Protein 1TTZ (pdb70)

Organism: Xanthomonas campestris pv. campestris (strain ATCC 33913 / DSM 3586 / NCPPB 528 / LMG 568 / P 25) (NCBI:txid190485)

Radius of gyration: 11.49 Å; Cα contacts (8 Å, |Δi|>4): 110; chains: 1; bounding box: 24×32×18 Å

Solvent-accessible surface area: 4529 Å² total

Structure (mmCIF, N/CA/C/O backbone):
data_1TTZ
#
_entry.id   1TTZ
#
_cell.length_a   61.690
_cell.length_b   61.690
_cell.length_c   39.043
_cell.angle_alpha   90.00
_cell.angle_beta   90.00
_cell.angle_gamma   120.00
#
_symmetry.space_group_name_H-M   'P 65'
#
loop_
_entity.id
_entity.type
_entity.pdbx_description
1 polymer 'conserved hypothetical protein'
2 water water
#
loop_
_atom_site.group_PDB
_atom_site.id
_atom_site.type_symbol
_atom_site.label_atom_id
_atom_site.label_alt_id
_atom_site.label_comp_id
_atom_site.label_asym_id
_atom_site.label_entity_id
_atom_site.label_seq_id
_atom_site.pdbx_PDB_ins_code
_atom_site.Cartn_x
_atom_site.Cartn_y
_atom_site.Cartn_z
_atom_site.occupancy
_atom_site.B_iso_or_equiv
_atom_site.auth_seq_id
_atom_site.auth_comp_id
_atom_site.auth_asym_id
_atom_site.auth_atom_id
_atom_site.pdbx_PDB_model_num
ATOM 1 N N . ALA A 1 2 ? 22.546 39.356 22.620 1.00 7.68 2 ALA A N 1
ATOM 2 C CA . ALA A 1 2 ? 21.316 38.520 22.490 1.00 10.44 2 ALA A CA 1
ATOM 3 C C . ALA A 1 2 ? 20.898 37.918 23.827 1.00 9.92 2 ALA A C 1
ATOM 4 O O . ALA A 1 2 ? 21.728 37.680 24.704 1.00 12.06 2 ALA A O 1
ATOM 6 N N . LEU A 1 3 ? 19.602 37.672 23.972 1.00 8.50 3 LEU A N 1
ATOM 7 C CA . LEU A 1 3 ? 19.060 37.088 25.192 1.00 6.56 3 LEU A CA 1
ATOM 8 C C . LEU A 1 3 ? 18.869 35.592 24.984 1.00 6.86 3 LEU A C 1
ATOM 9 O O . LEU A 1 3 ? 18.903 35.110 23.855 1.00 6.03 3 LEU A O 1
ATOM 14 N N . THR A 1 4 ? 18.689 34.860 26.078 1.00 6.53 4 THR A N 1
ATOM 15 C CA . THR A 1 4 ? 18.444 33.430 25.998 1.00 4.82 4 THR A CA 1
ATOM 16 C C . THR A 1 4 ? 17.085 33.224 26.644 1.00 4.19 4 THR A C 1
ATOM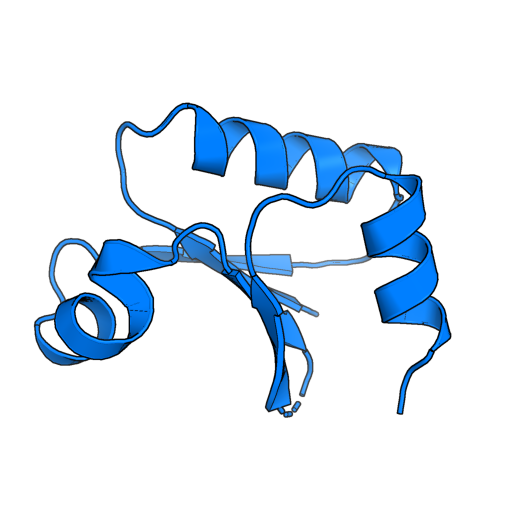 17 O O . THR A 1 4 ? 16.884 33.586 27.803 1.00 3.77 4 THR A O 1
ATOM 21 N N . LEU A 1 5 ? 16.144 32.670 25.893 1.00 2.52 5 LEU A N 1
ATOM 22 C CA . LEU A 1 5 ? 14.825 32.411 26.441 1.00 3.41 5 LEU A CA 1
ATOM 23 C C . LEU A 1 5 ? 14.666 30.924 26.710 1.00 4.80 5 LEU A C 1
ATOM 24 O O . LEU A 1 5 ? 14.550 30.124 25.780 1.00 4.81 5 LEU A O 1
ATOM 29 N N . TYR A 1 6 ? 14.687 30.547 27.981 1.00 5.03 6 TYR A N 1
ATOM 30 C CA . TYR A 1 6 ? 14.498 29.156 28.322 1.00 8.03 6 TYR A CA 1
ATOM 31 C C . TYR A 1 6 ? 12.993 28.913 28.340 1.00 9.24 6 TYR A C 1
ATOM 32 O O . TYR A 1 6 ? 12.243 29.621 29.017 1.00 8.31 6 TYR A O 1
ATOM 41 N N . GLN A 1 7 ? 12.552 27.933 27.565 1.00 10.05 7 GLN A N 1
ATOM 42 C CA . GLN A 1 7 ? 11.141 27.595 27.513 1.00 12.73 7 GLN A CA 1
ATOM 43 C C . GLN A 1 7 ? 10.953 26.109 27.262 1.00 13.78 7 GLN A C 1
ATOM 44 O O . GLN A 1 7 ? 11.920 25.372 27.083 1.00 11.59 7 GLN A O 1
ATOM 50 N N . ARG A 1 8 ? 9.704 25.665 27.285 1.00 15.97 8 ARG A N 1
ATOM 51 C CA . ARG A 1 8 ? 9.402 24.266 27.030 1.00 19.17 8 ARG A CA 1
ATOM 52 C C . ARG A 1 8 ? 8.366 24.248 25.921 1.00 20.00 8 ARG A C 1
ATOM 53 O O . ARG A 1 8 ? 7.663 25.239 25.711 1.00 19.24 8 ARG A O 1
ATOM 61 N N . ASP A 1 9 ? 8.274 23.132 25.207 1.00 23.14 9 ASP A N 1
ATOM 62 C CA . ASP A 1 9 ? 7.304 23.010 24.123 1.00 25.86 9 ASP A CA 1
ATOM 63 C C . ASP A 1 9 ? 5.880 22.918 24.657 1.00 24.60 9 ASP A C 1
ATOM 64 O O . ASP A 1 9 ? 5.651 22.435 25.766 1.00 24.61 9 ASP A O 1
ATOM 69 N N . ASP A 1 10 ? 4.929 23.383 23.854 1.00 24.17 10 ASP A N 1
ATOM 70 C CA . ASP A 1 10 ? 3.520 23.364 24.220 1.00 23.34 10 ASP A CA 1
ATOM 71 C C . ASP A 1 10 ? 3.275 24.047 25.568 1.00 21.89 10 ASP A C 1
ATOM 72 O O . ASP A 1 10 ? 2.953 23.390 26.561 1.00 20.93 10 ASP A O 1
ATOM 77 N N . CYS A 1 11 ? 3.441 25.368 25.593 1.00 19.22 1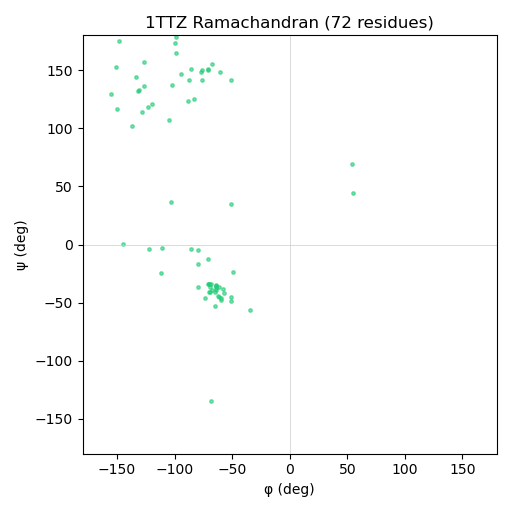1 CYS A N 1
ATOM 78 C CA . CYS A 1 11 ? 3.220 26.151 26.804 1.00 17.16 11 CYS A CA 1
ATOM 79 C C . CYS A 1 11 ? 2.761 27.558 26.444 1.00 16.56 11 CYS A C 1
ATOM 80 O O . CYS A 1 11 ? 3.493 28.321 25.813 1.00 17.38 11 CYS A O 1
ATOM 83 N N . HIS A 1 12 ? 1.541 27.891 26.848 1.00 14.09 12 HIS A N 1
ATOM 84 C CA . HIS A 1 12 ? 0.970 29.203 26.582 1.00 12.71 12 HIS A CA 1
ATOM 85 C C . HIS A 1 12 ? 1.787 30.327 27.230 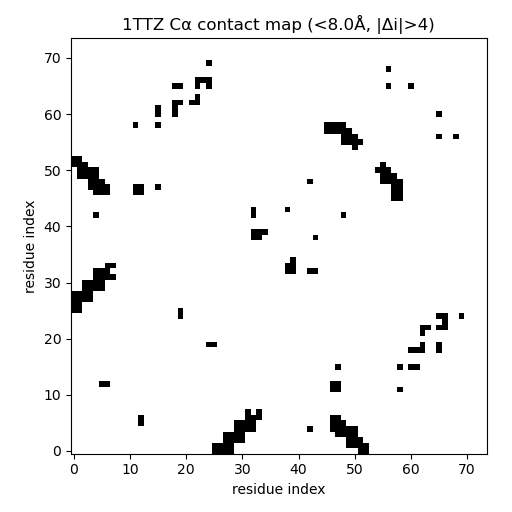1.00 11.04 12 HIS A C 1
ATOM 86 O O . HIS A 1 12 ? 1.916 31.411 26.663 1.00 11.65 12 HIS A O 1
ATOM 93 N N . LEU A 1 13 ? 2.331 30.072 28.416 1.00 8.96 13 LEU A N 1
ATOM 94 C CA . LEU A 1 13 ? 3.128 31.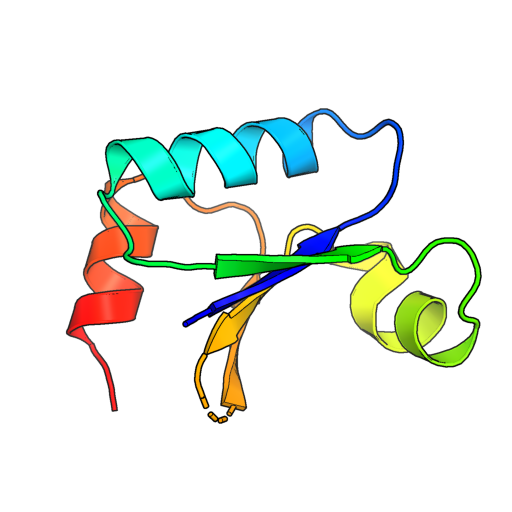089 29.108 1.00 8.06 13 LEU A CA 1
ATOM 95 C C . LEU A 1 13 ? 4.383 31.410 28.310 1.00 6.41 13 LEU A C 1
ATOM 96 O O . LEU A 1 13 ? 4.799 32.566 28.227 1.00 5.25 13 LEU A O 1
ATOM 101 N N . CYS A 1 14 ? 4.982 30.378 27.723 1.00 6.40 14 CYS A N 1
ATOM 102 C CA . CYS A 1 14 ? 6.181 30.554 26.918 1.00 7.75 14 CYS A CA 1
ATOM 103 C C . CYS A 1 14 ? 5.863 31.335 25.648 1.00 7.12 14 CYS A C 1
ATOM 104 O O . CYS A 1 14 ? 6.644 32.181 25.223 1.00 5.83 14 CYS A O 1
ATOM 107 N N . ASP A 1 15 ? 4.714 31.056 25.041 1.00 8.17 15 ASP A N 1
ATOM 108 C CA . ASP A 1 15 ? 4.329 31.775 23.835 1.00 7.72 15 ASP A CA 1
ATOM 109 C C . ASP A 1 15 ? 4.137 33.241 24.172 1.00 7.20 15 ASP A C 1
ATOM 110 O O . ASP A 1 15 ? 4.435 34.110 23.362 1.00 7.53 15 ASP A O 1
ATOM 115 N N . GLN A 1 16 ? 3.635 33.510 25.375 1.00 8.28 16 GLN A N 1
ATOM 116 C CA . GLN A 1 16 ? 3.413 34.885 25.813 1.00 7.45 16 GLN A CA 1
ATOM 117 C C . GLN A 1 16 ? 4.733 35.617 26.032 1.00 8.07 16 GLN A C 1
ATOM 118 O O . GLN A 1 16 ? 4.823 36.824 25.810 1.00 6.07 16 GLN A O 1
ATOM 124 N N . ALA A 1 17 ? 5.754 34.889 26.483 1.00 7.35 17 ALA A N 1
ATOM 125 C CA . ALA A 1 17 ? 7.064 35.496 26.703 1.00 5.91 17 ALA A CA 1
ATOM 126 C C . ALA A 1 17 ? 7.589 35.937 25.340 1.00 6.59 17 ALA A C 1
ATOM 127 O O . ALA A 1 17 ? 8.166 37.010 25.198 1.00 6.98 17 ALA A O 1
ATOM 129 N N . VAL A 1 18 ? 7.375 35.101 24.334 1.00 6.50 18 VAL A N 1
ATOM 130 C CA . VAL A 1 18 ? 7.822 35.425 22.990 1.00 6.63 18 VAL A CA 1
ATOM 131 C C . VAL A 1 18 ? 7.209 36.755 22.534 1.00 7.31 18 VAL A C 1
ATOM 132 O O . VAL A 1 18 ? 7.893 37.586 21.937 1.00 4.45 18 VAL A O 1
ATOM 136 N N . GLU A 1 19 ? 5.925 36.959 22.827 1.00 8.13 19 GLU A N 1
ATOM 137 C CA . GLU A 1 19 ? 5.249 38.193 22.440 1.00 7.24 19 GLU A CA 1
ATOM 138 C C . GLU A 1 19 ? 5.764 39.373 23.256 1.00 8.47 19 GLU A C 1
ATOM 139 O O . GLU A 1 19 ? 5.838 40.497 22.753 1.00 6.94 19 GLU A O 1
ATOM 145 N N . ALA A 1 20 ? 6.115 39.121 24.515 1.00 8.09 20 ALA A N 1
ATOM 146 C CA . ALA A 1 20 ? 6.633 40.176 25.377 1.00 7.64 20 ALA A CA 1
ATOM 147 C C . ALA A 1 20 ? 7.960 40.673 24.802 1.00 7.83 20 ALA A C 1
ATOM 148 O O . ALA A 1 20 ? 8.258 41.863 24.850 1.00 7.49 20 ALA A O 1
ATOM 150 N N . LEU A 1 21 ? 8.758 39.751 24.266 1.00 6.93 21 LEU A N 1
ATOM 151 C CA . LEU A 1 21 ? 10.036 40.114 23.669 1.00 5.88 21 LEU A CA 1
ATOM 152 C C . LEU A 1 21 ? 9.831 41.011 22.459 1.00 5.41 21 LEU A C 1
ATOM 153 O O . LEU A 1 21 ? 10.618 41.916 22.213 1.00 4.61 21 LEU A O 1
ATOM 158 N N . ALA A 1 22 ? 8.768 40.754 21.706 1.00 6.44 22 ALA A N 1
ATOM 159 C CA . ALA A 1 22 ? 8.464 41.548 20.517 1.00 6.71 22 ALA A CA 1
ATOM 160 C C . ALA A 1 22 ? 7.931 42.922 20.894 1.00 7.35 22 ALA A C 1
ATOM 161 O O . ALA A 1 22 ? 8.359 43.937 20.342 1.00 10.38 22 ALA A O 1
ATOM 163 N N . GLN A 1 23 ? 6.999 42.956 21.842 1.00 5.80 23 GLN A N 1
ATOM 164 C CA . GLN A 1 23 ? 6.400 44.218 22.260 1.00 7.38 23 GLN A CA 1
ATOM 165 C C . GLN A 1 23 ? 7.352 45.138 23.012 1.00 7.34 23 GLN A C 1
ATOM 166 O O . GLN A 1 23 ? 7.290 46.355 22.855 1.00 6.38 23 GLN A O 1
ATOM 172 N N . ALA A 1 24 ? 8.224 44.562 23.833 1.00 6.22 24 ALA A N 1
ATOM 173 C CA . ALA A 1 24 ? 9.196 45.357 24.574 1.00 7.70 24 ALA A CA 1
ATOM 174 C C . ALA A 1 24 ? 10.342 45.704 23.629 1.00 8.32 24 ALA A C 1
ATOM 175 O O . ALA A 1 24 ? 11.253 46.451 23.983 1.00 9.69 24 ALA A O 1
ATOM 177 N N . ARG A 1 25 ? 10.282 45.153 22.420 1.00 8.52 25 ARG A N 1
ATOM 178 C CA . ARG A 1 25 ? 11.308 45.377 21.413 1.00 9.47 25 ARG A CA 1
ATOM 179 C C . ARG A 1 25 ? 12.677 45.001 21.964 1.00 10.08 25 ARG A C 1
ATOM 180 O O . ARG A 1 25 ? 13.657 45.735 21.810 1.00 8.70 25 ARG A O 1
ATOM 188 N N . ALA A 1 26 ? 12.728 43.859 22.640 1.00 9.23 26 ALA A N 1
ATOM 189 C CA . ALA A 1 26 ? 13.981 43.375 23.176 1.00 10.56 26 ALA A CA 1
ATOM 190 C C . ALA A 1 26 ? 14.746 43.056 21.902 1.00 12.46 26 ALA A C 1
ATOM 191 O O . ALA A 1 26 ? 14.137 42.817 20.859 1.00 16.05 26 ALA A O 1
ATOM 193 N N . GLY A 1 27 ? 16.066 43.061 21.958 1.00 11.72 27 GLY A N 1
ATOM 194 C CA . GLY A 1 27 ? 16.809 42.781 20.743 1.00 14.13 27 GLY A CA 1
ATOM 195 C C . GLY A 1 27 ? 16.681 41.351 20.252 1.00 13.29 27 GLY A C 1
ATOM 196 O O . GLY A 1 27 ? 15.595 40.768 20.205 1.00 11.74 27 GLY A O 1
ATOM 197 N N . ALA A 1 28 ? 17.821 40.788 19.880 1.00 11.44 28 ALA A N 1
ATOM 198 C CA . ALA A 1 28 ? 17.880 39.422 19.397 1.00 8.72 28 ALA A CA 1
ATOM 199 C C . ALA A 1 28 ? 17.794 38.495 20.593 1.00 6.40 28 ALA A C 1
ATOM 200 O O . ALA A 1 28 ? 18.233 38.839 21.681 1.00 7.33 28 ALA A O 1
ATOM 202 N N . PHE A 1 29 ? 17.201 37.328 20.400 1.00 5.98 29 PHE A N 1
ATOM 203 C CA . PHE A 1 29 ? 17.134 36.354 21.474 1.00 6.23 29 PHE A CA 1
ATOM 204 C C . PHE A 1 29 ? 17.093 34.972 20.846 1.00 7.16 29 PHE A C 1
ATOM 205 O O . PHE A 1 29 ? 16.635 34.817 19.710 1.00 5.83 29 PHE A O 1
ATOM 213 N N . PHE A 1 30 ? 17.585 33.976 21.575 1.00 5.61 30 PHE A N 1
ATOM 214 C CA . PHE A 1 30 ? 17.575 32.608 21.076 1.00 8.03 30 PHE A CA 1
ATOM 215 C C . PHE A 1 30 ? 16.911 31.715 22.107 1.00 8.69 30 PHE A C 1
ATOM 216 O O . PHE A 1 30 ? 17.170 31.835 23.303 1.00 8.01 30 PHE A O 1
ATOM 224 N N . SER A 1 31 ? 16.054 30.822 21.637 1.00 7.44 31 SER A N 1
ATOM 225 C CA . SER A 1 31 ? 15.347 29.908 22.515 1.00 7.81 31 SER A CA 1
ATOM 226 C C . SER A 1 31 ? 16.133 28.638 22.795 1.00 7.79 31 SER A C 1
ATOM 227 O O . SER A 1 31 ? 16.805 28.101 21.921 1.00 8.92 31 SER A O 1
ATOM 230 N N . VAL A 1 32 ? 16.046 28.176 24.034 1.00 8.12 32 VAL A N 1
ATOM 231 C CA . VAL A 1 32 ? 16.675 26.937 24.450 1.00 7.58 32 VAL A CA 1
ATOM 232 C C . VAL A 1 32 ? 15.541 26.172 25.114 1.00 8.39 32 VAL A C 1
ATOM 233 O O . VAL A 1 32 ? 15.006 26.608 26.128 1.00 8.99 32 VAL A O 1
ATOM 237 N N . PHE A 1 33 ? 15.150 25.055 24.511 1.00 10.11 33 PHE A N 1
ATOM 238 C CA . PHE A 1 33 ? 14.075 24.224 25.039 1.00 12.79 33 PHE A CA 1
ATOM 239 C C . PHE A 1 33 ? 14.617 23.210 26.030 1.00 13.13 33 PHE A C 1
ATOM 240 O O . PHE A 1 33 ? 15.490 22.415 25.700 1.00 15.41 33 PHE A O 1
ATOM 248 N N . ILE A 1 34 ? 14.075 23.240 27.242 1.00 13.20 34 ILE A N 1
ATOM 249 C CA . ILE A 1 34 ? 14.515 22.375 28.332 1.00 13.76 34 ILE A CA 1
ATOM 250 C C . ILE A 1 34 ? 13.980 20.950 28.293 1.00 16.09 34 ILE A C 1
ATOM 251 O O . ILE A 1 34 ? 14.506 20.069 28.967 1.00 16.92 34 ILE A O 1
ATOM 256 N N . ASP A 1 35 ? 12.929 20.739 27.514 1.00 19.83 35 ASP A N 1
ATOM 257 C CA . ASP A 1 35 ? 12.279 19.440 27.405 1.00 24.32 35 ASP A CA 1
ATOM 258 C C . ASP A 1 35 ? 13.158 18.197 27.494 1.00 25.98 35 ASP A C 1
ATOM 259 O O . ASP A 1 35 ? 12.942 17.345 28.353 1.00 27.66 35 ASP A O 1
ATOM 264 N N . ASP A 1 36 ? 14.158 18.090 26.632 1.00 27.79 36 ASP A N 1
ATOM 265 C CA . ASP A 1 36 ? 15.005 16.903 26.649 1.00 31.19 36 ASP A CA 1
ATOM 266 C C . ASP A 1 36 ? 16.369 17.082 27.301 1.00 31.47 36 ASP A C 1
ATOM 267 O O . ASP A 1 36 ? 17.358 16.501 26.858 1.00 32.24 36 ASP A O 1
ATOM 272 N N . ASP A 1 37 ? 16.414 17.884 28.360 1.00 30.56 37 ASP A N 1
ATOM 273 C CA . ASP A 1 37 ? 17.652 18.133 29.082 1.00 28.66 37 ASP A CA 1
ATOM 274 C C . ASP A 1 37 ? 17.333 18.083 30.569 1.00 27.28 37 ASP A C 1
ATOM 275 O O . ASP A 1 37 ? 16.783 19.027 31.130 1.00 27.61 37 ASP A O 1
ATOM 280 N N . ALA A 1 38 ? 17.672 16.966 31.198 1.00 24.59 38 ALA A N 1
ATOM 281 C CA . ALA A 1 38 ? 17.413 16.773 32.619 1.00 21.98 38 ALA A CA 1
ATOM 282 C C . ALA A 1 38 ? 17.917 17.935 33.464 1.00 19.35 38 ALA A C 1
ATOM 283 O O . ALA A 1 38 ? 17.206 18.415 34.343 1.00 18.99 38 ALA A O 1
ATOM 285 N N . ALA A 1 39 ? 19.134 18.395 33.188 1.00 16.13 39 AL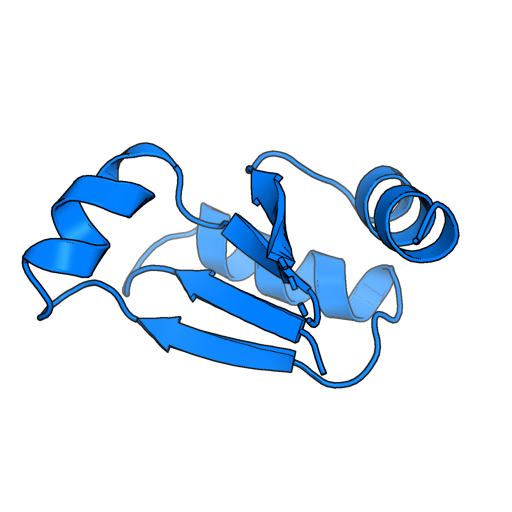A A N 1
ATOM 286 C CA . ALA A 1 39 ? 19.718 19.500 33.940 1.00 15.45 39 ALA A CA 1
ATOM 287 C C . ALA A 1 39 ? 18.905 20.793 33.807 1.00 15.69 39 ALA A C 1
ATOM 288 O O . ALA A 1 39 ? 18.654 21.486 34.799 1.00 14.69 39 ALA A O 1
ATOM 290 N N . LEU A 1 40 ? 18.498 21.120 32.583 1.00 13.42 40 LEU A N 1
ATOM 291 C CA . LEU A 1 40 ? 17.712 22.324 32.351 1.00 12.12 40 LEU A CA 1
ATOM 292 C C . LEU A 1 40 ? 16.317 22.153 32.936 1.00 11.18 40 LEU A C 1
ATOM 293 O O . LEU A 1 40 ? 15.716 23.108 33.429 1.00 8.23 40 LEU A O 1
ATOM 298 N N . GLU A 1 41 ? 15.804 20.929 32.879 1.00 10.60 41 GLU A N 1
ATOM 299 C CA . GLU A 1 41 ? 14.483 20.640 33.419 1.00 11.13 41 GLU A CA 1
ATOM 300 C C . GLU A 1 41 ? 14.434 20.891 34.920 1.00 8.83 41 GLU A C 1
ATOM 301 O O . GLU A 1 41 ? 13.485 21.488 35.423 1.00 6.66 41 GLU A O 1
ATOM 307 N N . SER A 1 42 ? 15.458 20.435 35.634 1.00 6.30 42 SER A N 1
ATOM 308 C CA . SER A 1 42 ? 15.486 20.604 37.084 1.00 8.18 42 SER A CA 1
ATOM 309 C C . SER A 1 42 ? 15.722 22.055 37.485 1.00 6.83 42 SER A C 1
ATOM 310 O O . SER A 1 42 ? 15.191 22.523 38.495 1.00 6.16 42 SER A O 1
ATOM 313 N N . ALA A 1 43 ? 16.505 22.764 36.679 1.00 6.66 43 ALA A N 1
ATOM 314 C CA . ALA A 1 43 ? 16.827 24.158 36.943 1.00 8.59 43 ALA A CA 1
ATOM 315 C C . ALA A 1 43 ? 15.725 25.139 36.547 1.00 9.21 43 ALA A C 1
ATOM 316 O O . ALA A 1 43 ? 15.522 26.138 37.233 1.00 9.28 43 ALA A O 1
ATOM 318 N N . TYR A 1 44 ? 15.021 24.869 35.449 1.00 9.23 44 TYR A N 1
ATOM 319 C CA . TYR A 1 44 ? 13.968 25.778 34.990 1.0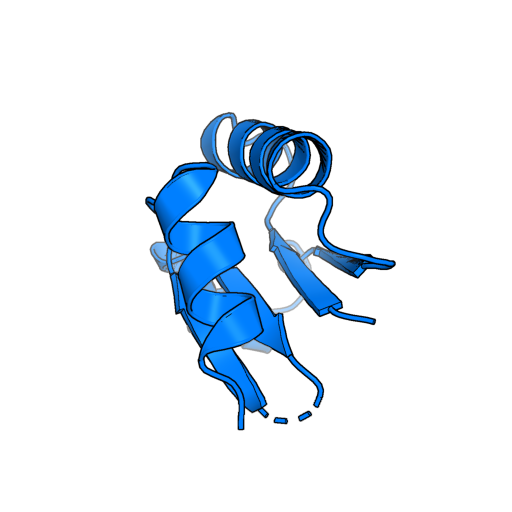0 8.74 44 TYR A CA 1
ATOM 320 C C . TYR A 1 44 ? 12.567 25.176 34.861 1.00 8.85 44 TYR A C 1
ATOM 321 O O . TYR A 1 44 ? 11.616 25.895 34.554 1.00 8.38 44 TYR A O 1
ATOM 330 N N . GLY A 1 45 ? 12.448 23.871 35.092 1.00 6.96 45 GLY A N 1
ATOM 331 C CA . GLY A 1 45 ? 11.177 23.169 34.963 1.00 8.82 45 GLY A CA 1
ATOM 332 C C . GLY A 1 45 ? 9.927 23.715 35.632 1.00 11.53 45 GLY A C 1
ATOM 333 O O . GLY A 1 45 ? 8.813 23.404 35.202 1.00 14.64 45 GLY A O 1
ATOM 334 N N . LEU A 1 46 ? 10.100 24.507 36.684 1.00 11.57 46 LEU A N 1
ATOM 335 C CA . LEU A 1 46 ? 8.973 25.103 37.402 1.00 12.00 46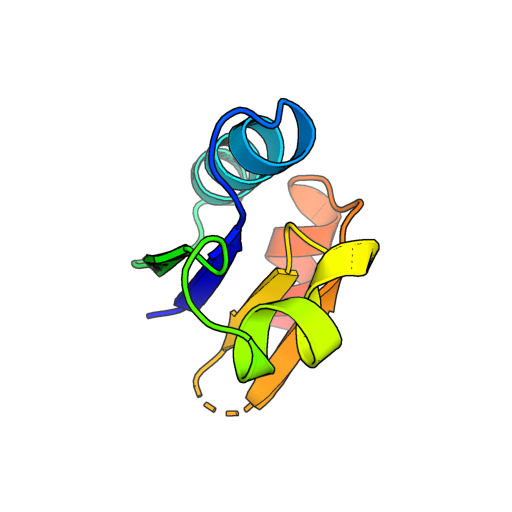 LEU A CA 1
ATOM 336 C C . LEU A 1 46 ? 8.927 26.619 37.180 1.00 11.27 46 LEU A C 1
ATOM 337 O O . LEU A 1 46 ? 8.004 27.290 37.641 1.00 11.91 46 LEU A O 1
ATOM 342 N N . ARG A 1 47 ? 9.915 27.147 36.462 1.00 8.60 47 ARG A N 1
ATOM 343 C CA . ARG A 1 47 ? 10.017 28.589 36.240 1.00 8.07 47 ARG A CA 1
ATOM 344 C C . ARG A 1 47 ? 9.780 29.107 34.821 1.00 7.86 47 ARG A C 1
ATOM 345 O O . ARG A 1 47 ? 9.427 30.274 34.649 1.00 6.89 47 ARG A O 1
ATOM 353 N N . VAL A 1 48 ? 9.984 28.263 33.812 1.00 6.78 48 VAL A N 1
ATOM 354 C CA . VAL A 1 48 ? 9.803 28.680 32.421 1.00 5.56 48 VAL A CA 1
ATOM 355 C C . VAL A 1 48 ? 8.451 29.351 32.161 1.00 6.12 48 VAL A C 1
ATOM 356 O O . VAL A 1 48 ? 7.419 28.944 32.701 1.00 6.09 48 VAL A O 1
ATOM 360 N N . PRO A 1 49 ? 8.439 30.390 31.316 1.00 4.11 49 PRO A N 1
ATOM 361 C CA . PRO A 1 49 ? 9.579 30.969 30.601 1.00 5.09 49 PRO A CA 1
ATOM 362 C C . PRO A 1 49 ? 10.494 31.832 31.470 1.00 6.98 49 PRO A C 1
ATOM 363 O O . PRO A 1 49 ? 10.031 32.580 32.336 1.00 6.67 49 PRO A O 1
ATOM 367 N N . VAL A 1 50 ? 11.795 31.726 31.217 1.00 6.62 50 VAL A N 1
ATOM 368 C CA . VAL A 1 50 ? 12.800 32.491 31.947 1.00 6.09 50 VAL A CA 1
ATOM 369 C C . VAL A 1 50 ? 13.763 33.135 30.954 1.00 4.94 50 VAL A C 1
ATOM 370 O O . VAL A 1 50 ? 14.250 32.475 30.040 1.00 4.06 50 VAL A O 1
ATOM 374 N N . LEU A 1 51 ? 14.021 34.425 31.128 1.00 6.36 51 LEU A N 1
ATOM 375 C CA . LEU A 1 51 ? 14.938 35.151 30.254 1.00 7.11 51 LEU A CA 1
ATOM 376 C C . LEU A 1 51 ? 16.285 35.332 30.946 1.00 7.38 51 LEU A C 1
ATOM 377 O O . LEU A 1 51 ? 16.339 35.659 32.131 1.00 7.11 51 LEU A O 1
ATOM 382 N N . ARG A 1 52 ? 17.371 35.122 30.212 1.00 6.67 52 ARG A N 1
ATOM 383 C CA . ARG A 1 52 ? 18.701 35.278 30.788 1.00 7.12 52 ARG A CA 1
ATOM 384 C C . ARG A 1 52 ? 19.536 36.144 29.846 1.00 6.75 52 ARG A C 1
ATOM 385 O O . ARG A 1 52 ? 19.533 35.921 28.636 1.00 4.95 52 ARG A O 1
ATOM 393 N N . ASP A 1 53 ? 20.234 37.143 30.382 1.00 7.92 53 ASP A N 1
ATOM 394 C CA . ASP A 1 53 ? 21.052 37.985 29.521 1.00 7.57 53 ASP A CA 1
ATOM 395 C C . ASP A 1 53 ? 22.521 37.581 29.576 1.00 8.79 53 ASP A C 1
ATOM 396 O O . ASP A 1 53 ? 22.908 36.722 30.365 1.00 8.37 53 ASP A O 1
ATOM 401 N N . PRO A 1 54 ? 23.359 38.185 28.723 1.00 12.42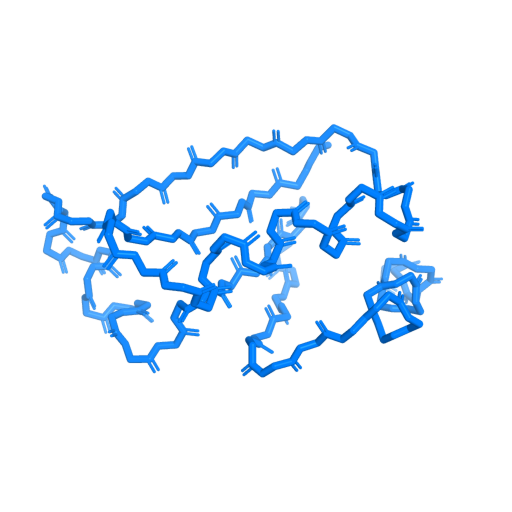 54 PRO A N 1
ATOM 402 C CA . PRO A 1 54 ? 24.790 37.857 28.700 1.00 14.54 54 PRO A CA 1
ATOM 403 C C . PRO A 1 54 ? 25.462 37.903 30.072 1.00 16.95 54 PRO A C 1
ATOM 404 O O . PRO A 1 54 ? 26.305 37.062 30.384 1.00 18.20 54 PRO A O 1
ATOM 416 N N . GLY A 1 56 ? 24.253 37.137 32.786 1.00 17.66 56 GLY A N 1
ATOM 417 C CA . GLY A 1 56 ? 23.832 36.041 33.632 1.00 14.69 56 GLY A CA 1
ATOM 418 C C . GLY A 1 56 ? 22.617 36.384 34.471 1.00 12.96 56 GLY A C 1
ATOM 419 O O . GLY A 1 56 ? 22.164 35.558 35.260 1.00 13.75 56 GLY A O 1
ATOM 420 N N . ARG A 1 57 ? 22.093 37.599 34.321 1.00 11.28 57 ARG A N 1
ATOM 421 C CA . ARG A 1 57 ? 20.906 38.003 35.070 1.00 10.69 57 ARG A CA 1
ATOM 422 C C . ARG A 1 57 ? 19.724 37.241 34.509 1.00 8.87 57 ARG A C 1
ATOM 423 O O . ARG A 1 57 ? 19.705 36.908 33.327 1.00 10.46 57 ARG A O 1
ATOM 431 N N . GLU A 1 58 ? 18.737 36.966 35.348 1.00 7.04 58 GLU A N 1
ATOM 432 C CA . GLU A 1 58 ? 17.563 36.240 34.897 1.00 6.79 58 GLU A CA 1
ATOM 433 C C . GLU A 1 58 ? 16.250 36.875 35.350 1.00 8.64 58 GLU A C 1
ATOM 434 O O . GLU A 1 58 ? 16.152 37.441 36.441 1.00 5.36 58 GLU A O 1
ATOM 440 N N . LEU A 1 59 ? 15.254 36.796 34.473 1.00 8.24 59 LEU A N 1
ATOM 441 C CA . LEU A 1 59 ? 13.927 37.343 34.725 1.00 7.66 59 LEU A CA 1
ATOM 442 C C . LEU A 1 59 ? 12.953 36.182 34.575 1.00 7.84 59 LEU A C 1
ATOM 443 O O . LEU A 1 59 ? 12.851 35.594 33.494 1.00 7.27 59 LEU A O 1
ATOM 448 N N . ASP A 1 60 ? 12.249 35.849 35.652 1.00 8.17 60 ASP A N 1
ATOM 449 C CA . ASP A 1 60 ? 11.297 34.742 35.629 1.00 8.25 60 ASP A CA 1
ATOM 450 C C . ASP A 1 60 ? 9.876 35.200 35.343 1.00 7.93 60 ASP A C 1
ATOM 451 O O . ASP A 1 60 ? 9.481 36.290 35.737 1.00 7.21 60 ASP A O 1
ATOM 456 N N . TRP A 1 61 ? 9.113 34.357 34.652 1.00 7.62 61 TRP A N 1
ATOM 457 C CA . TRP A 1 61 ? 7.724 34.659 34.355 1.00 6.93 61 TRP A CA 1
ATOM 458 C C . TRP A 1 61 ? 7.023 34.815 35.709 1.00 7.51 61 TRP A C 1
ATOM 459 O O . TRP A 1 61 ? 7.405 34.168 36.686 1.00 7.42 61 TRP A O 1
ATOM 470 N N . PRO A 1 62 ? 5.990 35.669 35.792 1.00 7.44 62 PRO A N 1
ATOM 471 C CA . PRO A 1 62 ? 5.422 36.499 34.731 1.00 6.68 62 PRO A CA 1
ATOM 472 C C . PRO A 1 62 ? 6.111 37.845 34.525 1.00 6.00 62 PRO A C 1
ATOM 473 O O . PRO A 1 62 ? 6.674 38.429 35.452 1.00 5.30 62 PRO A O 1
ATOM 477 N N . PHE A 1 63 ? 6.053 38.321 33.290 1.00 5.71 63 PHE A N 1
ATOM 478 C CA . PHE A 1 63 ? 6.587 39.622 32.933 1.00 6.20 63 PHE A CA 1
ATOM 479 C C . PHE A 1 63 ? 5.886 40.168 31.698 1.00 6.76 63 PHE A C 1
ATOM 480 O O . PHE A 1 63 ? 5.741 39.470 30.695 1.00 6.92 63 PHE A O 1
ATOM 488 N N . ASP A 1 64 ? 5.419 41.408 31.788 1.00 6.31 64 ASP A N 1
ATOM 489 C CA . ASP A 1 64 ? 4.766 42.052 30.656 1.00 7.64 64 ASP A CA 1
ATOM 490 C C . ASP A 1 64 ? 5.791 42.949 29.964 1.00 8.96 64 ASP A C 1
ATOM 491 O O . ASP A 1 64 ? 6.936 43.051 30.419 1.00 8.37 64 ASP A O 1
ATOM 496 N N . ALA A 1 65 ? 5.383 43.599 28.877 1.00 7.33 65 ALA A N 1
ATOM 497 C CA . ALA A 1 65 ? 6.280 44.468 28.122 1.00 8.21 65 ALA A CA 1
ATOM 498 C C . ALA A 1 65 ? 7.017 45.499 28.974 1.00 8.40 65 ALA A C 1
ATOM 499 O O . ALA A 1 65 ? 8.233 45.649 28.857 1.00 9.60 65 ALA A O 1
ATOM 501 N N . PRO A 1 66 ? 6.296 46.234 29.839 1.00 8.55 66 PRO A N 1
ATOM 502 C CA . PRO A 1 66 ? 7.016 47.219 30.650 1.00 8.17 66 PRO A CA 1
ATOM 503 C C . PRO A 1 66 ? 8.037 46.642 31.640 1.00 9.28 66 PRO A C 1
ATOM 504 O O . PRO A 1 66 ? 9.089 47.239 31.871 1.00 8.72 66 PRO A O 1
ATOM 508 N N . ARG A 1 67 ? 7.735 45.487 32.225 1.00 8.51 67 ARG A N 1
ATOM 509 C CA . ARG A 1 67 ? 8.656 44.880 33.176 1.00 9.40 67 ARG A CA 1
ATOM 510 C C . ARG A 1 67 ? 9.887 44.384 32.435 1.00 7.55 67 ARG A C 1
ATOM 511 O O . ARG A 1 67 ? 11.017 44.523 32.902 1.00 5.44 67 ARG A O 1
ATOM 519 N N . LEU A 1 68 ? 9.656 43.802 31.267 1.00 6.80 68 LEU A N 1
ATOM 520 C CA . LEU A 1 68 ? 10.743 43.289 30.458 1.00 7.76 68 LEU A CA 1
ATOM 521 C C . LEU A 1 68 ? 11.649 44.426 29.993 1.00 7.19 68 LEU A C 1
ATOM 522 O O . LEU A 1 68 ? 12.863 44.382 30.183 1.00 7.74 68 LEU A O 1
ATOM 527 N N . ARG A 1 69 ? 11.052 45.444 29.383 1.00 8.25 69 ARG A N 1
ATOM 528 C CA . ARG A 1 69 ? 11.811 46.589 28.898 1.00 8.85 69 ARG A CA 1
ATOM 529 C C . ARG A 1 69 ? 12.588 47.248 30.037 1.00 8.80 69 ARG A C 1
ATOM 530 O O . ARG A 1 69 ? 13.729 47.670 29.850 1.00 10.88 69 ARG A O 1
ATOM 538 N N . ALA A 1 70 ? 11.984 47.318 31.219 1.00 6.27 70 ALA A N 1
ATOM 539 C CA . ALA A 1 70 ? 12.657 47.917 32.370 1.00 7.43 70 ALA A CA 1
ATOM 540 C C . ALA A 1 70 ? 13.820 47.032 32.831 1.00 7.12 70 ALA A C 1
ATOM 541 O O . ALA A 1 70 ? 14.891 47.525 33.180 1.00 6.75 70 ALA A O 1
ATOM 543 N N . TRP A 1 71 ? 13.605 45.722 32.836 1.00 6.67 71 TRP A N 1
ATOM 544 C CA . TRP A 1 71 ? 14.647 44.797 33.254 1.00 7.57 71 TRP A CA 1
ATOM 545 C C . TRP A 1 71 ? 15.857 44.972 32.347 1.00 8.62 71 TRP A C 1
ATOM 546 O O . TRP A 1 71 ? 16.989 45.064 32.815 1.00 9.89 71 TRP A O 1
ATOM 557 N N . LEU A 1 72 ? 15.607 45.027 31.046 1.00 8.85 72 LEU A N 1
ATOM 558 C CA . LEU A 1 72 ? 16.677 45.211 30.072 1.00 11.29 72 LEU A CA 1
ATOM 559 C C . LEU A 1 72 ? 17.433 46.522 30.310 1.00 11.38 72 LEU A C 1
ATOM 560 O O . LEU A 1 72 ? 18.665 46.548 30.325 1.00 11.36 72 LEU A O 1
ATOM 565 N N . ASP A 1 73 ? 16.690 47.607 30.498 1.00 11.38 73 ASP A N 1
ATOM 566 C CA . ASP A 1 73 ? 17.304 48.913 30.708 1.00 12.43 73 ASP A CA 1
ATOM 567 C C . ASP A 1 73 ? 17.978 49.060 32.057 1.00 12.22 73 ASP A C 1
ATOM 568 O O . ASP A 1 73 ? 18.716 50.015 32.280 1.00 15.20 73 ASP A O 1
ATOM 573 N N . ALA A 1 74 ? 17.718 48.123 32.959 1.00 14.79 74 ALA A N 1
ATOM 574 C CA . ALA A 1 74 ? 18.303 48.168 34.292 1.00 16.87 74 ALA A CA 1
ATOM 575 C C . ALA A 1 74 ? 19.684 47.514 34.320 1.00 19.16 74 ALA A C 1
ATOM 576 O O . ALA A 1 74 ? 20.358 47.525 35.349 1.00 18.16 74 ALA A O 1
ATOM 578 N N . ALA A 1 75 ? 20.098 46.946 33.190 1.00 22.32 75 ALA A N 1
ATOM 579 C CA . ALA A 1 75 ? 21.401 46.291 33.094 1.00 27.67 75 ALA A CA 1
ATOM 580 C C . ALA A 1 75 ? 22.522 47.325 32.980 1.00 31.04 75 ALA A C 1
ATOM 581 O O . ALA A 1 75 ? 22.321 48.410 32.427 1.00 32.06 75 ALA A O 1
ATOM 583 N N . PRO A 1 76 ? 23.724 46.996 33.485 1.00 34.54 76 PRO A N 1
ATOM 584 C CA . PRO A 1 76 ? 24.066 45.731 34.144 1.00 36.44 76 PRO A CA 1
ATOM 585 C C . PRO A 1 76 ? 23.849 45.787 35.655 1.00 37.97 76 PRO A C 1
ATOM 586 O O . PRO A 1 76 ? 23.670 46.908 36.180 1.00 40.21 76 PRO A O 1
#

Secondary structure (DSSP, 8-state):
-EEEEE-SS-HHHHHHHHHHHHTT---EEEEE-TT-HHHHHHHTTT-SEEE----EEESP--HHHHHHHHHT--

CATH classification: 3.40.30.10

Sequence (74 aa):
ALTLYQRDDCHLCDQAVEALAQARAGAFFSVFIDDDAALESAYGLRVPVLRDPGRELDWPFDAPRLRAWLDAAP

InterPro domains:
  IPR008554 Glutaredoxin-like [PF05768] (3-72)
  IPR036249 Thioredoxin-like superfamily [SSF52833] (3-74)

B-factor: mean 13.77, std 10.01, range [1.0, 59.71]

Foldseek 3Di:
DKEWEAAPPDPQQVQVVVLCVLLVPDDYYYDHCVPPPVSCVVCVVFPRWMAPPHDIDTDDDHNVRVNVVVVVDD

Nearest PDB structures (foldseek):
  1ttz-assembly1_A  TM=1.014E+00  e=3.654E-15  Xanthomonas campestris
  1xpv-assembly1_A  TM=9.404E-01  e=8.383E-12  Xanthomonas campestris
  8pr6-assembly1_A  TM=7.096E-01  e=8.741E-04  Corynebacterium glutamicum
  7ncw-assembly1_A  TM=6.086E-01  e=1.320E-02  Chlamydomonas reinhardtii
  3fza-assembly1_A  TM=7.104E-01  e=2.445E-01  Populus tremula x Populus tremuloides